Protein AF-A0A517XQV7-F1 (afdb_monomer_lite)

Structure (mmCIF, N/CA/C/O backbone):
data_AF-A0A517XQV7-F1
#
_entry.id   AF-A0A517XQV7-F1
#
loop_
_atom_site.group_PDB
_atom_site.id
_atom_site.type_symbol
_atom_site.label_atom_id
_atom_site.label_alt_id
_atom_site.label_comp_id
_atom_site.label_asym_id
_atom_site.label_entity_id
_atom_site.label_seq_id
_atom_site.pdbx_PDB_ins_code
_atom_site.Cartn_x
_atom_site.Cartn_y
_atom_site.Cartn_z
_atom_site.occupancy
_atom_site.B_iso_or_equiv
_atom_site.auth_seq_id
_atom_site.auth_comp_id
_atom_site.auth_asym_id
_atom_site.auth_atom_id
_atom_site.pdbx_PDB_model_num
ATOM 1 N N . MET A 1 1 ? 64.969 13.524 -21.518 1.00 57.19 1 MET A N 1
ATOM 2 C CA . MET A 1 1 ? 64.109 12.336 -21.756 1.00 57.19 1 MET A CA 1
ATOM 3 C C . MET A 1 1 ? 63.085 12.006 -20.650 1.00 57.19 1 MET A C 1
ATOM 5 O O . MET A 1 1 ? 62.170 11.245 -20.924 1.00 57.19 1 MET A O 1
ATOM 9 N N . ARG A 1 2 ? 63.147 12.566 -19.424 1.00 56.19 2 ARG A N 1
ATOM 10 C CA . ARG A 1 2 ? 62.173 12.246 -18.345 1.00 56.19 2 ARG A CA 1
ATOM 11 C C . ARG A 1 2 ? 60.788 12.912 -18.470 1.00 56.19 2 ARG A C 1
ATOM 13 O O . ARG A 1 2 ? 59.826 12.371 -17.942 1.00 56.19 2 ARG A O 1
ATOM 20 N N . ARG A 1 3 ? 60.663 14.045 -19.174 1.00 56.84 3 ARG A N 1
ATOM 21 C CA . ARG A 1 3 ? 59.393 14.796 -19.295 1.00 56.84 3 ARG A CA 1
ATOM 22 C C . ARG A 1 3 ? 58.347 14.102 -20.183 1.00 56.84 3 ARG A C 1
ATOM 24 O O . ARG A 1 3 ? 57.165 14.164 -19.876 1.00 56.84 3 ARG A O 1
ATOM 31 N N . SER A 1 4 ? 58.773 13.362 -21.207 1.00 65.31 4 SER A N 1
ATOM 32 C CA . SER A 1 4 ? 57.858 12.676 -22.137 1.00 65.31 4 SER A CA 1
ATOM 33 C C . SER A 1 4 ? 57.150 11.460 -21.528 1.00 65.31 4 SER A C 1
ATOM 35 O O . SER A 1 4 ? 56.054 11.116 -21.955 1.00 65.31 4 SER A O 1
ATOM 37 N N . ARG A 1 5 ? 57.736 10.824 -20.503 1.00 65.25 5 ARG A N 1
ATOM 38 C CA . ARG A 1 5 ? 57.118 9.672 -19.820 1.00 65.25 5 ARG A CA 1
ATOM 39 C C . ARG A 1 5 ? 55.911 10.076 -18.974 1.00 65.25 5 ARG A C 1
ATOM 41 O O . ARG A 1 5 ? 54.915 9.368 -18.973 1.00 65.25 5 ARG A O 1
ATOM 48 N N . TRP A 1 6 ? 55.975 11.232 -18.316 1.00 67.94 6 TRP A N 1
ATOM 49 C CA . TRP A 1 6 ? 54.864 11.743 -17.508 1.00 67.94 6 TRP A CA 1
ATOM 50 C C . TRP A 1 6 ? 53.672 12.186 -18.357 1.00 67.94 6 TRP A C 1
ATOM 52 O O . TRP A 1 6 ? 52.531 11.975 -17.958 1.00 67.94 6 TRP A O 1
ATOM 62 N N . LEU A 1 7 ? 53.930 12.717 -19.557 1.00 72.38 7 LEU A N 1
ATOM 63 C CA . LEU A 1 7 ? 52.869 13.103 -20.488 1.00 72.38 7 LEU A CA 1
ATOM 64 C C . LEU A 1 7 ? 52.070 11.882 -20.976 1.00 72.38 7 LEU A C 1
ATOM 66 O O . LEU A 1 7 ? 50.846 11.923 -21.018 1.00 72.38 7 LEU A O 1
ATOM 70 N N . LEU A 1 8 ? 52.755 10.772 -21.275 1.00 71.94 8 LEU A N 1
ATOM 71 C CA . LEU A 1 8 ? 52.111 9.520 -21.692 1.00 71.94 8 LEU A CA 1
ATOM 72 C C . LEU A 1 8 ? 51.262 8.898 -20.575 1.00 71.94 8 LEU A C 1
ATOM 74 O O . LEU A 1 8 ? 50.169 8.407 -20.844 1.00 71.94 8 LEU A O 1
ATOM 78 N N . VAL A 1 9 ? 51.726 8.964 -19.323 1.00 72.00 9 VAL A N 1
ATOM 79 C CA . VAL A 1 9 ? 50.958 8.480 -18.162 1.00 72.00 9 VAL A CA 1
ATOM 80 C C . VAL A 1 9 ? 49.703 9.327 -17.939 1.00 72.00 9 VAL A C 1
ATOM 82 O O . VAL A 1 9 ? 48.630 8.773 -17.716 1.00 72.00 9 VAL A O 1
ATOM 85 N N . ALA A 1 10 ? 49.801 10.654 -18.059 1.00 71.19 10 ALA A N 1
ATOM 86 C CA . ALA A 1 10 ? 48.650 11.544 -17.911 1.00 71.19 10 ALA A CA 1
ATOM 87 C C . ALA A 1 10 ? 47.582 11.307 -18.996 1.00 71.19 10 ALA A C 1
ATOM 89 O O . ALA A 1 10 ? 46.395 11.247 -18.684 1.00 71.19 10 ALA A O 1
ATOM 90 N N . VAL A 1 11 ? 47.995 11.103 -20.253 1.00 73.19 11 VAL A N 1
ATOM 91 C CA . VAL A 1 11 ? 47.074 10.795 -21.362 1.00 73.19 11 VAL A CA 1
ATOM 92 C C . VAL A 1 11 ? 46.413 9.427 -21.177 1.00 73.19 11 VAL A C 1
ATOM 94 O O . VAL A 1 11 ? 45.210 9.303 -21.391 1.00 73.19 11 VAL A O 1
ATOM 97 N N . ALA A 1 12 ? 47.158 8.414 -20.723 1.00 71.94 12 ALA A N 1
ATOM 98 C CA . ALA A 1 12 ? 46.596 7.093 -20.441 1.00 71.94 12 ALA A CA 1
ATOM 99 C C . ALA A 1 12 ? 45.552 7.140 -19.311 1.00 71.94 12 ALA A C 1
ATOM 101 O O . ALA A 1 12 ? 44.474 6.569 -19.449 1.00 71.94 12 ALA A O 1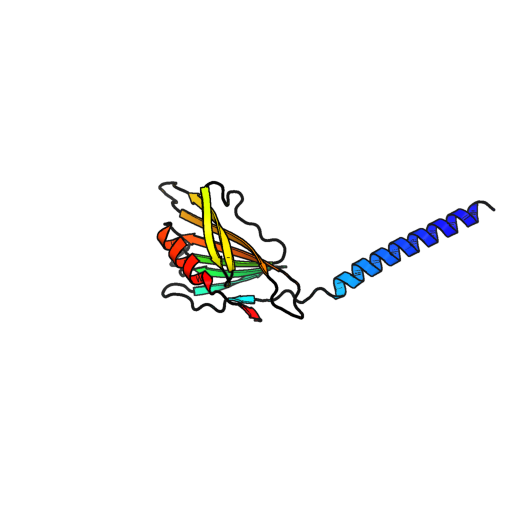
ATOM 102 N N . LEU A 1 13 ? 45.826 7.872 -18.225 1.00 71.50 13 LEU A N 1
ATOM 103 C CA . LEU A 1 13 ? 44.874 8.041 -17.123 1.00 71.50 13 LEU A CA 1
ATOM 104 C C . LEU A 1 13 ? 43.629 8.832 -17.543 1.00 71.50 13 LEU A C 1
ATOM 106 O O . LEU A 1 13 ? 42.523 8.462 -17.158 1.00 71.50 13 LEU A O 1
ATOM 110 N N . ALA A 1 14 ? 43.782 9.871 -18.368 1.00 68.69 14 ALA A N 1
ATOM 111 C CA . ALA A 1 14 ? 42.651 10.617 -18.914 1.00 68.69 14 ALA A CA 1
ATOM 112 C C . ALA A 1 14 ? 41.795 9.761 -19.864 1.00 68.69 14 ALA A C 1
ATOM 114 O O . ALA A 1 14 ? 40.572 9.853 -19.830 1.00 68.69 14 ALA A O 1
ATOM 115 N N . ALA A 1 15 ? 42.413 8.889 -20.667 1.00 68.88 15 ALA A N 1
ATOM 116 C CA . ALA A 1 15 ? 41.698 7.959 -21.539 1.00 68.88 15 ALA A CA 1
ATOM 117 C C . ALA A 1 15 ? 40.947 6.877 -20.745 1.00 68.88 15 ALA A C 1
ATOM 119 O O . ALA A 1 15 ? 39.811 6.552 -21.083 1.00 68.88 15 ALA A O 1
ATOM 120 N N . ILE A 1 16 ? 41.538 6.362 -19.660 1.00 69.94 16 ILE A N 1
ATOM 121 C CA . ILE A 1 16 ? 40.872 5.413 -18.755 1.00 69.94 16 ILE A CA 1
ATOM 122 C C . ILE A 1 16 ? 39.720 6.106 -18.017 1.00 69.94 16 ILE A C 1
ATOM 124 O O . ILE A 1 16 ? 38.606 5.593 -18.019 1.00 69.94 16 ILE A O 1
ATOM 128 N N . GLY A 1 17 ? 39.948 7.294 -17.449 1.00 65.31 17 GLY A N 1
ATOM 129 C CA . GLY A 1 17 ? 38.908 8.073 -16.772 1.00 65.31 17 GLY A CA 1
ATOM 130 C C . GLY A 1 17 ? 37.765 8.471 -17.710 1.00 65.31 17 GLY A C 1
ATOM 131 O O . GLY A 1 17 ? 36.599 8.308 -17.362 1.00 65.31 17 GLY A O 1
ATOM 132 N N . GLY A 1 18 ? 38.087 8.908 -18.931 1.00 63.66 18 GLY A N 1
ATOM 133 C CA . GLY A 1 18 ? 37.108 9.209 -19.975 1.00 63.66 18 GLY A CA 1
ATOM 134 C C . GLY A 1 18 ? 36.349 7.970 -20.455 1.00 63.66 18 GLY A C 1
ATOM 135 O O . GLY A 1 18 ? 35.142 8.042 -20.660 1.00 63.66 18 GLY A O 1
ATOM 136 N N . GLY A 1 19 ? 37.016 6.818 -20.571 1.00 61.78 19 GLY A N 1
ATOM 137 C CA . GLY A 1 19 ? 36.386 5.539 -20.905 1.00 61.78 19 GLY A CA 1
ATOM 138 C C . GLY A 1 19 ? 35.429 5.045 -19.819 1.00 61.78 19 GLY A C 1
ATOM 139 O O . GLY A 1 19 ? 34.320 4.626 -20.136 1.00 61.78 19 GLY A O 1
ATOM 140 N N . VAL A 1 20 ? 35.811 5.165 -18.543 1.00 61.16 20 VAL A N 1
ATOM 141 C CA . VAL A 1 20 ? 34.949 4.844 -17.391 1.00 61.16 20 VAL A CA 1
ATOM 142 C C . VAL A 1 20 ? 33.764 5.809 -17.307 1.00 61.16 20 VAL A C 1
ATOM 144 O O . VAL A 1 20 ? 32.640 5.361 -17.105 1.00 61.16 20 VAL A O 1
ATOM 147 N N . TYR A 1 21 ? 33.975 7.109 -17.539 1.00 57.38 21 TYR A N 1
ATOM 148 C CA . TYR A 1 21 ? 32.892 8.097 -17.589 1.00 57.38 21 TYR A CA 1
ATOM 149 C C . TYR A 1 21 ? 31.928 7.834 -18.749 1.00 57.38 21 TYR A C 1
ATOM 151 O O . TYR A 1 21 ? 30.718 7.895 -18.567 1.00 57.38 21 TYR A O 1
ATOM 159 N N . LEU A 1 22 ? 32.437 7.489 -19.936 1.00 54.53 22 LEU A N 1
ATOM 160 C CA . LEU A 1 22 ? 31.602 7.144 -21.086 1.00 54.53 22 LEU A CA 1
ATOM 161 C C . LEU A 1 22 ? 30.859 5.822 -20.891 1.00 54.53 22 LEU A C 1
ATOM 163 O O . LEU A 1 22 ? 29.737 5.717 -21.368 1.00 54.53 22 LEU A O 1
ATOM 167 N N . LEU A 1 23 ? 31.439 4.840 -20.193 1.00 52.97 23 LEU A N 1
ATOM 168 C CA . LEU A 1 23 ? 30.754 3.598 -19.823 1.00 52.97 23 LEU A CA 1
ATOM 169 C C . LEU A 1 23 ? 29.649 3.856 -18.787 1.00 52.97 23 LEU A C 1
ATOM 171 O O . LEU A 1 23 ? 28.526 3.413 -19.006 1.00 52.97 23 LEU A O 1
ATOM 175 N N . ALA A 1 24 ? 29.915 4.656 -17.750 1.00 53.19 24 ALA A N 1
ATOM 176 C CA . ALA A 1 24 ? 28.901 5.088 -16.782 1.00 53.19 24 ALA A CA 1
ATOM 177 C C . ALA A 1 24 ? 27.785 5.925 -17.443 1.00 53.19 24 ALA A C 1
ATOM 179 O O . ALA A 1 24 ? 26.604 5.722 -17.182 1.00 53.19 24 ALA A O 1
ATOM 180 N N . ALA A 1 25 ? 28.137 6.810 -18.380 1.00 50.44 25 ALA A N 1
ATOM 181 C CA . ALA A 1 25 ? 27.180 7.626 -19.129 1.00 50.44 25 ALA A CA 1
ATOM 182 C C . ALA A 1 25 ? 26.429 6.850 -20.231 1.00 50.44 25 ALA A C 1
ATOM 184 O O . ALA A 1 25 ? 25.433 7.347 -20.760 1.00 50.44 25 ALA A O 1
ATOM 185 N N . ARG A 1 26 ? 26.899 5.656 -20.626 1.00 44.88 26 ARG A N 1
ATOM 186 C CA . ARG A 1 26 ? 26.172 4.760 -21.544 1.00 44.88 26 ARG A CA 1
ATOM 187 C C . ARG A 1 26 ? 25.156 3.898 -20.798 1.00 44.88 26 ARG A C 1
ATOM 189 O O . ARG A 1 26 ? 24.121 3.591 -21.385 1.00 44.88 26 ARG A O 1
ATOM 196 N N . ASP A 1 27 ? 25.428 3.586 -19.532 1.00 45.88 27 ASP A N 1
ATOM 197 C CA . ASP A 1 27 ? 24.483 2.931 -18.619 1.00 45.88 27 ASP A CA 1
ATOM 198 C C . ASP A 1 27 ? 23.265 3.837 -18.347 1.00 45.88 27 ASP A C 1
ATOM 200 O O . ASP A 1 27 ? 22.117 3.403 -18.397 1.00 45.88 27 ASP A O 1
ATOM 204 N N . ASP A 1 28 ? 23.484 5.155 -18.265 1.00 47.47 28 ASP A N 1
ATOM 205 C CA . ASP A 1 28 ? 22.403 6.149 -18.159 1.00 47.47 28 ASP A CA 1
ATOM 206 C C . ASP A 1 28 ? 21.484 6.231 -19.399 1.00 47.47 28 ASP A C 1
ATOM 208 O O . ASP A 1 28 ? 20.374 6.758 -19.314 1.00 47.47 28 ASP A O 1
ATOM 212 N N . ARG A 1 29 ? 21.900 5.705 -20.562 1.00 43.19 29 ARG A N 1
ATOM 213 C CA . ARG A 1 29 ? 21.075 5.703 -21.792 1.00 43.19 29 ARG A CA 1
ATOM 214 C C . ARG A 1 29 ? 20.159 4.487 -21.915 1.00 43.19 29 ARG A C 1
ATOM 216 O O . ARG A 1 29 ? 19.379 4.430 -22.860 1.00 43.19 29 ARG A O 1
ATOM 223 N N . HIS A 1 30 ? 20.245 3.546 -20.976 1.00 42.09 30 HIS A N 1
ATOM 224 C CA . HIS A 1 30 ? 19.266 2.474 -20.783 1.00 42.09 30 HIS A CA 1
ATOM 225 C C . HIS A 1 30 ? 18.546 2.632 -19.440 1.00 42.09 30 HIS A C 1
ATOM 227 O O . HIS A 1 30 ? 18.113 1.640 -18.855 1.00 42.09 30 HIS A O 1
ATOM 233 N N . ARG A 1 31 ? 18.368 3.875 -18.958 1.00 47.84 31 ARG A N 1
ATOM 234 C CA . ARG A 1 31 ? 17.314 4.174 -17.985 1.00 47.84 31 ARG A CA 1
ATOM 235 C C . ARG A 1 31 ? 15.990 3.774 -18.629 1.00 47.84 31 ARG A C 1
ATOM 237 O O . ARG A 1 31 ? 15.404 4.549 -19.382 1.00 47.84 31 ARG A O 1
ATOM 244 N N . GLY A 1 32 ? 15.575 2.528 -18.400 1.00 54.47 32 GLY A N 1
ATOM 245 C CA . GLY A 1 32 ? 14.232 2.071 -18.712 1.00 54.47 32 GLY A CA 1
ATOM 246 C C . GLY A 1 32 ? 13.256 3.106 -18.178 1.00 54.47 32 GLY A C 1
ATOM 247 O O . GLY A 1 32 ? 13.529 3.755 -17.162 1.00 54.47 32 GLY A O 1
ATOM 248 N N . GLN A 1 33 ? 12.159 3.313 -18.898 1.00 65.94 33 GLN A N 1
ATOM 249 C CA . GLN A 1 33 ? 11.142 4.242 -18.431 1.00 65.94 33 GLN A CA 1
ATOM 250 C C . GLN A 1 33 ? 10.757 3.840 -17.010 1.00 65.94 33 GLN A C 1
ATOM 252 O O . GLN A 1 33 ? 10.614 2.653 -16.704 1.00 65.94 33 GLN A O 1
ATOM 257 N N . PHE A 1 34 ? 10.675 4.833 -16.135 1.00 75.06 34 PHE A N 1
ATOM 258 C CA . PHE A 1 34 ? 10.143 4.628 -14.807 1.00 75.06 34 PHE A CA 1
ATOM 259 C C . PHE A 1 34 ? 8.639 4.376 -14.976 1.00 75.06 34 PHE A C 1
ATOM 261 O O . PHE A 1 34 ? 7.949 5.264 -15.482 1.00 75.06 34 PHE A O 1
ATOM 268 N N . PRO A 1 35 ? 8.131 3.162 -14.698 1.00 79.50 35 PRO A N 1
ATOM 269 C CA . PRO A 1 35 ? 6.767 2.831 -15.062 1.00 79.50 35 PRO A CA 1
ATOM 270 C C . PRO A 1 35 ? 5.791 3.606 -14.178 1.00 79.50 35 PRO A C 1
ATOM 272 O O . PRO A 1 35 ? 5.778 3.439 -12.955 1.00 79.50 35 PRO A O 1
ATOM 275 N N . GLU A 1 36 ? 4.927 4.409 -14.797 1.00 86.50 36 GLU A N 1
ATOM 276 C CA . GLU A 1 36 ? 3.736 4.903 -14.119 1.00 86.50 36 GLU A CA 1
ATOM 277 C C . GLU A 1 36 ? 2.731 3.758 -14.006 1.00 86.50 36 GLU A C 1
ATOM 279 O O . GLU A 1 36 ? 1.988 3.454 -14.935 1.00 86.50 36 GLU A O 1
ATOM 284 N N . LEU A 1 37 ? 2.772 3.064 -12.870 1.00 88.62 37 LEU A N 1
ATOM 285 C CA . LEU A 1 37 ? 1.941 1.894 -12.606 1.00 88.62 37 LEU A CA 1
ATOM 286 C C . LEU A 1 37 ? 0.664 2.306 -11.890 1.00 88.62 37 LEU A C 1
ATOM 288 O O . LEU A 1 37 ? 0.706 2.720 -10.731 1.00 88.62 37 LEU A O 1
ATOM 292 N N . LYS A 1 38 ? -0.474 2.148 -12.560 1.00 91.50 38 LYS A N 1
ATOM 293 C CA . LYS A 1 38 ? -1.798 2.325 -11.971 1.00 91.50 38 LYS A CA 1
ATOM 294 C C . LYS A 1 38 ? -2.265 1.017 -11.320 1.00 91.50 38 LYS A C 1
ATOM 296 O O . LYS A 1 38 ? -2.249 -0.009 -11.994 1.00 91.50 38 LYS A O 1
ATOM 301 N N . PRO A 1 39 ? -2.720 1.029 -10.054 1.00 93.81 39 PRO A N 1
ATOM 302 C CA . PRO A 1 39 ? -3.370 -0.115 -9.432 1.00 93.81 39 PRO A CA 1
ATOM 303 C C . PRO A 1 39 ? -4.662 -0.493 -10.163 1.00 93.81 39 PRO A C 1
ATOM 305 O O . PRO A 1 39 ? -5.595 0.308 -10.252 1.00 93.81 39 PRO A O 1
ATOM 308 N N . ASP A 1 40 ? -4.750 -1.738 -10.615 1.00 94.88 40 ASP A N 1
ATOM 309 C CA . ASP A 1 40 ? -5.944 -2.313 -11.238 1.00 94.88 40 ASP A CA 1
ATOM 310 C C . ASP A 1 40 ? -6.808 -3.009 -10.186 1.00 94.88 40 ASP A C 1
ATOM 312 O O . ASP A 1 40 ? -7.097 -4.202 -10.247 1.00 94.88 40 ASP A O 1
ATOM 316 N N . LEU A 1 41 ? -7.202 -2.247 -9.170 1.00 93.44 41 LEU A N 1
ATOM 317 C CA . LEU A 1 41 ? -8.053 -2.728 -8.094 1.00 93.44 41 LEU A CA 1
ATOM 318 C C . LEU A 1 41 ? -9.224 -1.772 -7.917 1.00 93.44 41 LEU A C 1
ATOM 320 O O . LEU A 1 41 ? -9.029 -0.584 -7.658 1.00 93.44 41 LEU A O 1
ATOM 324 N N . ALA A 1 42 ? -10.447 -2.290 -8.029 1.00 93.50 42 ALA A N 1
ATOM 325 C CA . ALA A 1 42 ? -11.642 -1.500 -7.766 1.00 93.50 42 ALA A CA 1
ATOM 326 C C . ALA A 1 42 ? -11.619 -0.975 -6.322 1.00 93.50 42 ALA A C 1
ATOM 328 O O . ALA A 1 42 ? -11.376 -1.731 -5.377 1.00 93.50 42 ALA A O 1
ATOM 329 N N . ALA A 1 43 ? -11.881 0.321 -6.154 1.00 92.69 43 ALA A N 1
ATOM 330 C CA . ALA A 1 43 ? -12.009 0.899 -4.827 1.00 92.69 43 ALA A CA 1
ATOM 331 C C . ALA A 1 43 ? -13.258 0.313 -4.136 1.00 92.69 43 ALA A C 1
ATOM 333 O O . ALA A 1 43 ? -14.327 0.277 -4.754 1.00 92.69 43 ALA A O 1
ATOM 334 N N . PRO A 1 44 ? -13.152 -0.176 -2.886 1.00 91.50 44 PRO A N 1
ATOM 335 C CA . PRO A 1 44 ? -14.324 -0.553 -2.109 1.00 91.50 44 PRO A CA 1
ATOM 336 C C . PRO A 1 44 ? -15.230 0.659 -1.864 1.00 91.50 44 PRO A C 1
ATOM 338 O O . PRO A 1 44 ? -14.791 1.807 -1.937 1.00 91.50 44 PRO A O 1
ATOM 341 N N . GLU A 1 45 ? -16.499 0.396 -1.552 1.00 90.38 45 GLU A N 1
ATOM 342 C CA . GLU A 1 45 ? -17.467 1.443 -1.221 1.00 90.38 45 GLU A CA 1
ATOM 343 C C . GLU A 1 45 ? -16.931 2.363 -0.115 1.00 90.38 45 GLU A C 1
ATOM 345 O O . GLU A 1 45 ? -16.397 1.894 0.890 1.00 90.38 45 GLU A O 1
ATOM 350 N N . GLY A 1 46 ? -17.049 3.675 -0.324 1.00 90.00 46 GLY A N 1
ATOM 351 C CA . GLY A 1 46 ? -16.543 4.686 0.606 1.00 90.00 46 GLY A CA 1
ATOM 352 C C . GLY A 1 46 ? -15.049 4.997 0.476 1.00 90.00 46 GLY A C 1
ATOM 353 O O . GLY A 1 46 ? -14.567 5.867 1.193 1.00 90.00 46 GLY A O 1
ATOM 354 N N . TYR A 1 47 ? -14.321 4.356 -0.442 1.00 93.56 47 TYR A N 1
ATOM 355 C CA . TYR A 1 47 ? -12.917 4.653 -0.725 1.00 93.56 47 TYR A CA 1
ATOM 356 C C . TYR A 1 47 ? -12.743 5.178 -2.147 1.00 93.56 47 TYR A C 1
ATOM 358 O O . TYR A 1 47 ? -13.516 4.866 -3.053 1.00 93.56 47 TYR A O 1
ATOM 366 N N . ALA A 1 48 ? -11.677 5.942 -2.358 1.00 93.44 48 ALA A N 1
ATOM 367 C CA . ALA A 1 48 ? -11.254 6.377 -3.679 1.00 93.44 48 ALA A CA 1
ATOM 368 C C . ALA A 1 48 ? -9.737 6.257 -3.824 1.00 93.44 48 ALA A C 1
ATOM 370 O O . ALA A 1 48 ? -8.996 6.441 -2.858 1.00 93.44 48 ALA A O 1
ATOM 371 N N . TRP A 1 49 ? -9.291 5.948 -5.043 1.00 93.94 49 TRP A N 1
ATOM 372 C CA . TRP A 1 49 ? -7.883 6.036 -5.412 1.00 93.94 49 TRP A CA 1
ATOM 373 C C . TRP A 1 49 ? -7.519 7.479 -5.757 1.00 93.94 49 TRP A C 1
ATOM 375 O O . TRP A 1 49 ? -8.167 8.112 -6.588 1.00 93.94 49 TRP A O 1
ATOM 385 N N . GLU A 1 50 ? -6.437 7.963 -5.166 1.00 93.81 50 GLU A N 1
ATOM 386 C CA . GLU A 1 50 ? -5.814 9.247 -5.449 1.00 93.81 50 GLU A CA 1
ATOM 387 C C . GLU A 1 50 ? -4.394 9.005 -5.968 1.00 93.81 50 GLU A C 1
ATOM 389 O O . GLU A 1 50 ? -3.631 8.236 -5.379 1.00 93.81 50 GLU A O 1
ATOM 394 N N . PHE A 1 51 ? -4.039 9.668 -7.066 1.00 93.94 51 PHE A N 1
ATOM 395 C CA . PHE A 1 51 ? -2.690 9.639 -7.618 1.00 93.94 51 PHE A CA 1
ATOM 396 C C . PHE A 1 51 ? -1.881 10.843 -7.144 1.00 93.94 51 PHE A C 1
ATOM 398 O O . PHE A 1 51 ? -2.367 11.974 -7.178 1.00 93.94 51 PHE A O 1
ATOM 405 N N . ARG A 1 52 ? -0.628 10.598 -6.764 1.00 91.31 52 ARG A N 1
ATOM 406 C CA . ARG A 1 52 ? 0.343 11.618 -6.373 1.00 91.31 52 ARG A CA 1
ATOM 407 C C . ARG A 1 52 ? 1.644 11.399 -7.131 1.00 91.31 52 ARG A C 1
ATOM 409 O O . ARG A 1 52 ? 2.240 10.323 -7.051 1.00 91.31 52 ARG A O 1
ATOM 416 N N . ASP A 1 53 ? 2.062 12.445 -7.829 1.00 87.69 53 ASP A N 1
ATOM 417 C CA . ASP A 1 53 ? 3.301 12.482 -8.595 1.00 87.69 53 ASP A CA 1
ATOM 418 C C . ASP A 1 53 ? 4.456 13.015 -7.737 1.00 87.69 53 ASP A C 1
ATOM 420 O O . ASP A 1 53 ? 4.287 13.959 -6.956 1.00 87.69 53 ASP A O 1
ATOM 424 N N . GLY A 1 54 ? 5.619 12.388 -7.870 1.00 82.44 54 GLY A N 1
ATOM 425 C CA . GLY A 1 54 ? 6.863 12.754 -7.210 1.00 82.44 54 GLY A CA 1
ATOM 426 C C . GLY A 1 54 ? 8.005 12.843 -8.228 1.00 82.44 54 GLY A C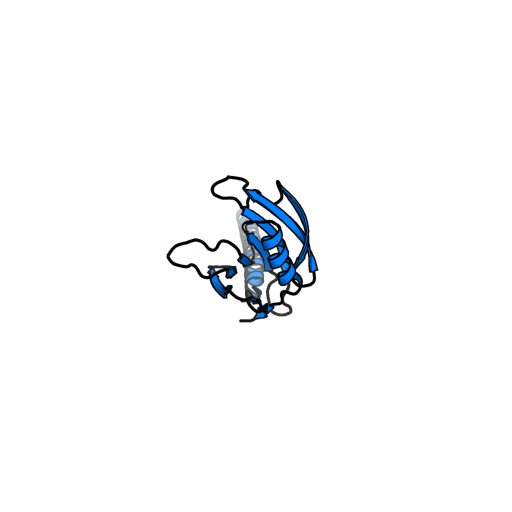 1
ATOM 427 O O . GLY A 1 54 ? 7.904 12.284 -9.314 1.00 82.44 54 GLY A O 1
ATOM 428 N N . PRO A 1 55 ? 9.125 13.517 -7.907 1.00 77.25 55 PRO A N 1
ATOM 429 C CA . PRO A 1 55 ? 10.208 13.739 -8.875 1.00 77.25 55 PRO A CA 1
ATOM 430 C C . PRO A 1 55 ? 10.810 12.458 -9.481 1.00 77.25 55 PRO A C 1
ATOM 432 O O . PRO A 1 55 ? 11.322 12.489 -10.598 1.00 77.25 55 PRO A O 1
ATOM 435 N N . ASP A 1 56 ? 10.784 11.356 -8.730 1.00 79.12 56 ASP A N 1
ATOM 436 C CA . ASP A 1 56 ? 11.364 10.054 -9.077 1.00 79.12 56 ASP A CA 1
ATOM 437 C C . ASP A 1 56 ? 10.525 8.868 -8.558 1.00 79.12 56 ASP A C 1
ATOM 439 O O . ASP A 1 56 ? 11.027 7.751 -8.395 1.00 79.12 56 ASP A O 1
ATOM 443 N N . PHE A 1 57 ? 9.248 9.109 -8.253 1.00 88.44 57 PHE A N 1
ATOM 444 C CA . PHE A 1 57 ? 8.342 8.094 -7.729 1.00 88.44 57 PHE A CA 1
ATOM 445 C C . PHE A 1 57 ? 6.884 8.414 -8.033 1.00 88.44 57 PHE A C 1
ATOM 447 O O . PHE A 1 57 ? 6.498 9.570 -8.172 1.00 88.44 57 PHE A O 1
ATOM 454 N N . TYR A 1 58 ? 6.057 7.375 -8.018 1.00 91.94 58 TYR A N 1
ATOM 455 C CA . TYR A 1 58 ? 4.607 7.497 -8.084 1.00 91.94 58 TYR A CA 1
ATOM 456 C C . TYR A 1 58 ? 3.989 6.939 -6.816 1.00 91.94 58 TYR A C 1
ATOM 458 O O . TYR A 1 58 ? 4.455 5.938 -6.271 1.00 91.94 58 TYR A O 1
ATOM 466 N N . THR A 1 59 ? 2.934 7.581 -6.325 1.00 93.88 59 THR A N 1
ATOM 467 C CA . THR A 1 59 ? 2.167 7.064 -5.195 1.00 93.88 59 THR A CA 1
ATOM 468 C C . THR A 1 59 ? 0.687 7.025 -5.520 1.00 93.88 59 THR A C 1
ATOM 470 O O . THR A 1 59 ? 0.099 8.021 -5.931 1.00 93.88 59 THR A O 1
ATOM 473 N N . TRP A 1 60 ? 0.074 5.877 -5.263 1.00 95.44 60 TRP A N 1
ATOM 474 C CA . TRP A 1 60 ? -1.371 5.712 -5.276 1.00 95.44 60 TRP A CA 1
ATOM 475 C C . TRP A 1 60 ? -1.873 5.510 -3.860 1.00 95.44 60 TRP A C 1
ATOM 477 O O . TRP A 1 60 ? -1.333 4.689 -3.121 1.00 95.44 60 TRP A O 1
ATOM 487 N N . VAL A 1 61 ? -2.907 6.251 -3.481 1.00 95.31 61 VAL A N 1
ATOM 488 C CA . VAL A 1 61 ? -3.502 6.193 -2.148 1.00 95.31 61 VAL A CA 1
ATOM 489 C C . VAL A 1 61 ? -4.966 5.814 -2.280 1.00 95.31 61 VAL A C 1
ATOM 491 O O . VAL A 1 61 ? -5.739 6.549 -2.879 1.00 95.31 61 VAL A O 1
ATOM 494 N N . LEU A 1 62 ? -5.345 4.673 -1.718 1.00 95.19 62 LEU A N 1
ATOM 495 C CA . LEU A 1 62 ? -6.730 4.269 -1.531 1.00 95.19 62 LEU A CA 1
ATOM 496 C C . LEU A 1 62 ? -7.163 4.704 -0.135 1.00 95.19 62 LEU A C 1
ATOM 498 O O . LEU A 1 62 ? -6.700 4.132 0.850 1.00 95.19 62 LEU A O 1
ATOM 502 N N . ALA A 1 63 ? -8.041 5.691 -0.023 1.00 94.12 63 ALA A N 1
ATOM 503 C CA . ALA A 1 63 ? -8.484 6.180 1.280 1.00 94.12 63 ALA A CA 1
ATOM 504 C C . ALA A 1 63 ? -9.942 6.634 1.257 1.00 94.12 63 ALA A C 1
ATOM 506 O O . ALA A 1 63 ? -10.505 6.932 0.201 1.00 94.12 63 ALA A O 1
ATOM 507 N N . GLU A 1 64 ? -10.538 6.698 2.446 1.00 89.31 64 GLU A N 1
ATOM 508 C CA . GLU A 1 64 ? -11.799 7.404 2.663 1.00 89.31 64 GLU A CA 1
ATOM 509 C C . GLU A 1 64 ? -11.636 8.875 2.242 1.00 89.31 64 GLU A C 1
ATOM 511 O O . GLU A 1 64 ? -10.618 9.493 2.597 1.00 89.31 64 GLU A O 1
ATOM 516 N N . PRO A 1 65 ? -12.602 9.465 1.518 1.00 80.62 65 PRO A N 1
ATOM 517 C CA . PRO A 1 65 ? -12.556 10.879 1.193 1.00 80.62 65 PRO A CA 1
ATOM 518 C C . PRO A 1 65 ? -12.532 11.715 2.477 1.00 80.62 65 PRO A C 1
ATOM 520 O O . PRO A 1 65 ? -13.244 11.455 3.447 1.00 80.62 65 PRO A O 1
ATOM 523 N N . VAL A 1 66 ? -11.678 12.735 2.481 1.00 76.81 66 VAL A N 1
ATOM 524 C CA . VAL A 1 66 ? -11.517 13.647 3.614 1.00 76.81 66 VAL A CA 1
ATOM 525 C C . VAL A 1 66 ? -12.747 14.552 3.713 1.00 76.81 66 VAL A C 1
ATOM 527 O O . VAL A 1 66 ? -12.859 15.546 2.997 1.00 76.81 66 VAL A O 1
ATOM 530 N N . GLU A 1 67 ? -13.671 14.245 4.624 1.00 67.81 67 GLU A N 1
ATOM 531 C CA . GLU A 1 67 ? -14.746 15.176 4.972 1.00 67.81 67 GLU A CA 1
ATOM 532 C C . GLU A 1 67 ? -14.212 16.304 5.871 1.00 67.81 67 GLU A C 1
ATOM 534 O O . GLU A 1 67 ? -13.684 16.068 6.962 1.00 67.81 67 GLU A O 1
ATOM 539 N N . ALA A 1 68 ? -14.369 17.549 5.410 1.00 58.50 68 ALA A N 1
ATOM 540 C CA . ALA A 1 68 ? -14.220 18.775 6.201 1.00 58.50 68 ALA A CA 1
ATOM 541 C C . ALA A 1 68 ? -12.945 18.843 7.076 1.00 58.50 68 ALA A C 1
ATOM 543 O O . ALA A 1 68 ? -13.006 19.105 8.278 1.00 58.50 68 ALA A O 1
ATOM 544 N N . GLY A 1 69 ? -11.774 18.607 6.473 1.00 60.19 69 GLY A N 1
ATOM 545 C CA . GLY A 1 69 ? -10.472 18.800 7.129 1.00 60.19 69 GLY A CA 1
ATOM 546 C C . GLY A 1 69 ? -10.047 17.689 8.097 1.00 60.19 69 GLY A C 1
ATOM 547 O O . GLY A 1 69 ? -9.033 17.836 8.780 1.00 60.19 69 GLY A O 1
ATOM 548 N N . LYS A 1 70 ? -10.781 16.571 8.165 1.00 66.62 70 LYS A N 1
ATOM 549 C CA . LYS A 1 70 ? -10.386 15.396 8.957 1.00 66.62 70 LYS A CA 1
ATOM 550 C C . LYS A 1 70 ? -9.473 14.469 8.155 1.00 66.62 70 LYS A C 1
ATOM 552 O O . LYS A 1 70 ? -9.720 14.203 6.989 1.00 66.62 70 LYS A O 1
ATOM 557 N N . ARG A 1 71 ? -8.429 13.924 8.784 1.00 68.25 71 ARG A N 1
ATOM 558 C CA . ARG A 1 71 ? -7.597 12.883 8.155 1.00 68.25 71 ARG A CA 1
ATOM 559 C C . ARG A 1 71 ? -8.422 11.610 7.931 1.00 68.25 71 ARG A C 1
ATOM 561 O O . ARG A 1 71 ? -9.193 11.234 8.815 1.00 68.25 71 ARG A O 1
ATOM 568 N N . SER A 1 72 ? -8.222 10.943 6.792 1.00 78.00 72 SER A N 1
ATOM 569 C CA . SER A 1 72 ? -8.789 9.615 6.524 1.00 78.00 72 SER A CA 1
ATOM 570 C C . SER A 1 72 ? -8.360 8.639 7.618 1.00 78.00 72 SER A C 1
ATOM 572 O O . SER A 1 72 ? -7.180 8.592 7.981 1.00 78.00 72 SER A O 1
ATOM 574 N N . ARG A 1 73 ? -9.305 7.866 8.162 1.00 86.06 73 ARG A N 1
ATOM 575 C CA . ARG A 1 73 ? -9.030 6.991 9.314 1.00 86.06 73 ARG A CA 1
ATOM 576 C C . ARG A 1 73 ? -8.430 5.656 8.908 1.00 86.06 73 ARG A C 1
ATOM 578 O O . ARG A 1 73 ? -7.811 4.992 9.735 1.00 86.06 73 ARG A O 1
ATOM 585 N N . SER A 1 74 ? -8.606 5.273 7.651 1.00 94.12 74 SER A N 1
ATOM 586 C CA . SER A 1 74 ? -8.103 4.024 7.104 1.00 94.12 74 SER A CA 1
ATOM 587 C C . SER A 1 74 ? -7.760 4.160 5.623 1.00 94.12 74 SER A C 1
ATOM 589 O O . SER A 1 74 ? -8.238 5.070 4.937 1.00 94.12 74 SER A O 1
ATOM 591 N N . GLY A 1 75 ? -6.915 3.257 5.136 1.00 96.31 75 GLY A N 1
ATOM 592 C CA . GLY A 1 75 ? -6.565 3.204 3.727 1.00 96.31 75 GLY A CA 1
ATOM 593 C C . GLY A 1 75 ? -5.374 2.309 3.427 1.00 96.31 75 GLY A C 1
ATOM 594 O O . GLY A 1 75 ? -4.833 1.622 4.298 1.00 96.31 75 GLY A O 1
ATOM 595 N N . ALA A 1 76 ? -4.975 2.328 2.163 1.00 97.12 76 ALA A N 1
ATOM 596 C CA . ALA A 1 76 ? -3.776 1.690 1.663 1.00 97.12 76 ALA A CA 1
ATOM 597 C C . ALA A 1 76 ? -3.010 2.639 0.744 1.00 97.12 76 ALA A C 1
ATOM 599 O O . ALA A 1 76 ? -3.592 3.503 0.092 1.00 97.12 76 ALA A O 1
ATOM 600 N N . GLY A 1 77 ? -1.696 2.488 0.695 1.00 96.12 77 GLY A N 1
ATOM 601 C CA . GLY A 1 77 ? -0.847 3.225 -0.218 1.00 96.12 77 GLY A CA 1
ATOM 602 C C . GLY A 1 77 ? 0.103 2.300 -0.947 1.00 96.12 77 GLY A C 1
ATOM 603 O O . GLY A 1 77 ? 0.529 1.275 -0.412 1.00 96.12 77 GLY A O 1
ATOM 604 N N . VAL A 1 78 ? 0.401 2.666 -2.187 1.00 96.25 78 VAL A N 1
ATOM 605 C CA . VAL A 1 78 ? 1.347 1.979 -3.053 1.00 96.25 78 VAL A CA 1
ATOM 606 C C . VAL A 1 78 ? 2.317 3.017 -3.579 1.00 96.25 78 VAL A C 1
ATOM 608 O O . VAL A 1 78 ? 1.959 3.847 -4.412 1.00 96.25 78 VAL A O 1
ATOM 611 N N . TYR A 1 79 ? 3.542 2.964 -3.081 1.00 95.00 79 TYR A N 1
ATOM 612 C CA . TYR A 1 79 ? 4.672 3.688 -3.631 1.00 95.00 79 TYR A CA 1
ATOM 613 C C . TYR A 1 79 ? 5.360 2.802 -4.664 1.00 95.00 79 TYR A C 1
ATOM 615 O O . TYR A 1 79 ? 5.667 1.638 -4.397 1.00 95.00 79 TYR A O 1
ATOM 623 N N . VAL A 1 80 ? 5.634 3.385 -5.821 1.00 93.75 80 VAL A N 1
ATOM 624 C CA . VAL A 1 80 ? 6.451 2.826 -6.893 1.00 93.75 80 VAL A CA 1
ATOM 625 C C . VAL A 1 80 ? 7.661 3.736 -6.994 1.00 93.75 80 VAL A C 1
ATOM 627 O O . VAL A 1 80 ? 7.481 4.945 -7.112 1.00 93.75 80 VAL A O 1
ATOM 630 N N . GLY A 1 81 ? 8.877 3.196 -6.910 1.00 91.38 81 GLY A N 1
ATOM 631 C CA . GLY A 1 81 ? 10.097 4.011 -6.911 1.00 91.38 81 GLY A CA 1
ATOM 632 C C . GLY A 1 81 ? 11.362 3.226 -6.611 1.00 91.38 81 GLY A C 1
ATOM 633 O O . GLY A 1 81 ? 11.326 2.023 -6.355 1.00 91.38 81 GLY A O 1
ATOM 634 N N . HIS A 1 82 ? 12.507 3.900 -6.628 1.00 87.25 82 HIS A N 1
ATOM 635 C CA . HIS A 1 82 ? 13.796 3.264 -6.328 1.00 87.25 82 HIS A CA 1
ATOM 636 C C . HIS A 1 82 ? 14.135 3.278 -4.832 1.00 87.25 82 HIS A C 1
ATOM 638 O O . HIS A 1 82 ? 14.836 2.387 -4.342 1.00 87.25 82 HIS A O 1
ATOM 644 N N . HIS A 1 83 ? 13.597 4.251 -4.095 1.00 87.81 83 HIS A N 1
ATOM 645 C CA . HIS A 1 83 ? 13.991 4.550 -2.720 1.00 87.81 83 HIS A CA 1
ATOM 646 C C . HIS A 1 83 ? 12.780 4.627 -1.776 1.00 87.81 83 HIS A C 1
ATOM 648 O O . HIS A 1 83 ? 12.532 5.676 -1.180 1.00 87.81 83 HIS A O 1
ATOM 654 N N . PRO A 1 84 ? 12.017 3.528 -1.608 1.00 88.50 84 PRO A N 1
ATOM 655 C CA . PRO A 1 84 ? 10.936 3.501 -0.634 1.00 88.50 84 PRO A CA 1
ATOM 656 C C . PRO A 1 84 ? 11.488 3.728 0.773 1.00 88.50 84 PRO A C 1
ATOM 658 O O . PRO A 1 84 ? 12.513 3.150 1.146 1.00 88.50 84 PRO A O 1
ATOM 661 N N . ASN A 1 85 ? 10.777 4.533 1.557 1.00 83.88 85 ASN A N 1
ATOM 662 C CA . ASN A 1 85 ? 11.115 4.812 2.946 1.00 83.88 85 ASN A CA 1
ATOM 663 C C . ASN A 1 85 ? 9.998 4.262 3.852 1.00 83.88 85 ASN A C 1
ATOM 665 O O . ASN A 1 85 ? 9.002 4.960 4.072 1.00 83.88 85 ASN A O 1
ATOM 669 N N . PRO A 1 86 ? 10.105 3.005 4.330 1.00 83.19 86 PRO A N 1
ATOM 670 C CA . PRO A 1 86 ? 9.148 2.470 5.291 1.00 83.19 86 PRO A CA 1
ATOM 671 C C . PRO A 1 86 ? 9.198 3.267 6.600 1.00 83.19 86 PRO A C 1
ATOM 673 O O . PRO A 1 86 ? 10.134 4.030 6.850 1.00 83.19 86 PRO A O 1
ATOM 676 N N . SER A 1 87 ? 8.185 3.090 7.452 1.00 82.94 87 SER A N 1
ATOM 677 C CA . SER A 1 87 ? 8.226 3.679 8.792 1.00 82.94 87 SER A CA 1
ATOM 678 C C . SER A 1 87 ? 9.489 3.237 9.538 1.00 82.94 87 SER A C 1
ATOM 680 O O . SER A 1 87 ? 9.922 2.089 9.416 1.00 82.94 87 SER A O 1
ATOM 682 N N . LYS A 1 88 ? 10.085 4.144 10.320 1.00 85.19 88 LYS A N 1
ATOM 683 C CA . LYS A 1 88 ? 11.329 3.872 11.065 1.00 85.19 88 LYS A CA 1
ATOM 684 C C . LYS A 1 88 ? 11.173 2.744 12.088 1.00 85.19 88 LYS A C 1
ATOM 686 O O . LYS A 1 88 ? 12.159 2.106 12.430 1.00 85.19 88 LYS A O 1
ATOM 691 N N . THR A 1 89 ? 9.948 2.549 12.548 1.00 89.12 89 THR A N 1
ATOM 692 C CA . THR A 1 89 ? 9.495 1.626 13.595 1.00 89.12 89 THR A CA 1
ATOM 693 C C . THR A 1 89 ? 8.733 0.430 13.006 1.00 89.12 89 THR A C 1
ATOM 695 O O . THR A 1 89 ? 8.116 -0.355 13.726 1.00 89.12 89 THR A O 1
ATOM 698 N N . ALA A 1 90 ? 8.739 0.270 11.674 1.00 87.75 90 ALA A N 1
ATOM 699 C CA . ALA A 1 90 ? 8.051 -0.829 11.007 1.00 87.75 90 ALA A CA 1
ATOM 700 C C . ALA A 1 90 ? 8.622 -2.188 11.439 1.00 87.75 90 ALA A C 1
ATOM 702 O O . ALA A 1 90 ? 9.771 -2.524 11.144 1.00 87.75 90 ALA A O 1
ATOM 703 N N . GLY A 1 91 ? 7.778 -3.014 12.058 1.00 91.50 91 GLY A N 1
ATOM 704 C CA . GLY A 1 91 ? 8.121 -4.370 12.479 1.00 91.50 91 GLY A CA 1
ATOM 705 C C . GLY A 1 91 ? 8.556 -4.496 13.936 1.00 91.50 91 GLY A C 1
ATOM 706 O O . GLY A 1 91 ? 8.709 -5.632 14.388 1.00 91.50 91 GLY A O 1
ATOM 707 N N . ASP A 1 92 ? 8.701 -3.387 14.666 1.00 89.88 92 ASP A N 1
ATOM 708 C CA . ASP A 1 92 ? 9.025 -3.395 16.102 1.00 89.88 92 ASP A CA 1
ATOM 709 C C . ASP A 1 92 ? 7.941 -4.122 16.914 1.00 89.88 92 ASP A C 1
ATOM 711 O O . ASP A 1 92 ? 8.235 -4.856 17.854 1.00 89.88 92 ASP A O 1
ATOM 715 N N . GLU A 1 93 ? 6.688 -4.006 16.472 1.00 92.69 93 GLU A N 1
ATOM 716 C CA . GLU A 1 93 ? 5.505 -4.617 17.088 1.00 92.69 93 GLU A CA 1
ATOM 717 C C . GLU A 1 93 ? 5.178 -6.018 16.531 1.00 92.69 93 GLU A C 1
ATOM 719 O O . GLU A 1 93 ? 4.153 -6.626 16.863 1.00 92.69 93 GLU A O 1
ATOM 724 N N . GLY A 1 94 ? 6.024 -6.537 15.637 1.00 94.12 94 GLY A N 1
ATOM 725 C CA . GLY A 1 94 ? 5.930 -7.892 15.109 1.00 94.12 94 GLY A CA 1
ATOM 726 C C . GLY A 1 94 ? 5.687 -7.987 13.605 1.00 94.12 94 GLY A C 1
ATOM 727 O O . GLY A 1 94 ? 5.811 -7.031 12.836 1.00 94.12 94 GLY A O 1
ATOM 728 N N . ARG A 1 95 ? 5.399 -9.215 13.167 1.00 96.56 95 ARG A N 1
ATOM 729 C CA . ARG A 1 95 ? 5.302 -9.592 11.755 1.00 96.56 95 ARG A CA 1
ATOM 730 C C . ARG A 1 95 ? 4.171 -10.584 11.542 1.00 96.56 95 ARG A C 1
ATOM 732 O O . ARG A 1 95 ? 3.977 -11.465 12.375 1.00 96.56 95 ARG A O 1
ATOM 739 N N . VAL A 1 96 ? 3.468 -10.476 10.418 1.00 97.25 96 VAL A N 1
ATOM 740 C CA . VAL A 1 96 ? 2.415 -11.432 10.034 1.00 97.25 96 VAL A CA 1
ATOM 741 C C . VAL A 1 96 ? 2.528 -11.831 8.565 1.00 97.25 96 VAL A C 1
ATOM 743 O O . VAL A 1 96 ? 2.886 -10.994 7.733 1.00 97.25 96 VAL A O 1
ATOM 746 N N . PRO A 1 97 ? 2.229 -13.094 8.216 1.00 97.69 97 PRO A N 1
ATOM 747 C CA . PRO A 1 97 ? 2.162 -13.507 6.822 1.00 97.69 97 PRO A CA 1
ATOM 748 C C . PRO A 1 97 ? 0.991 -12.821 6.111 1.00 97.69 97 PRO A C 1
ATOM 750 O O . PRO A 1 97 ? -0.019 -12.462 6.721 1.00 97.69 97 PRO A O 1
ATOM 753 N N . GLY A 1 98 ? 1.114 -12.656 4.802 1.00 97.06 98 GLY A N 1
ATOM 754 C CA . GLY A 1 98 ? 0.032 -12.185 3.953 1.00 97.06 98 GLY A CA 1
ATOM 755 C C . GLY A 1 98 ? 0.396 -12.298 2.485 1.00 97.06 98 GLY A C 1
ATOM 756 O O . GLY A 1 98 ? 1.373 -12.950 2.125 1.00 97.06 98 GLY A O 1
ATOM 757 N N . ARG A 1 99 ? -0.391 -11.639 1.638 1.00 97.50 99 ARG A N 1
ATOM 758 C CA . ARG A 1 99 ? -0.200 -11.659 0.193 1.00 97.50 99 ARG A CA 1
ATOM 759 C C . ARG A 1 99 ? -0.332 -10.256 -0.377 1.00 97.50 99 ARG A C 1
ATOM 761 O O . ARG A 1 99 ? -1.191 -9.505 0.077 1.00 97.50 99 ARG A O 1
ATOM 768 N N . VAL A 1 100 ? 0.506 -9.915 -1.352 1.00 96.12 100 VAL A N 1
ATOM 769 C CA . VAL A 1 100 ? 0.424 -8.673 -2.132 1.00 96.12 100 VAL A CA 1
ATOM 770 C C . VAL A 1 100 ? 0.846 -8.968 -3.563 1.00 96.12 100 VAL A C 1
ATOM 772 O O . VAL A 1 100 ? 1.868 -9.616 -3.786 1.00 96.12 100 VAL A O 1
ATOM 775 N N . CYS A 1 101 ? 0.079 -8.488 -4.541 1.00 92.75 101 CYS A N 1
ATOM 776 C CA . CYS A 1 101 ? 0.376 -8.693 -5.965 1.00 92.75 101 CYS A CA 1
ATOM 777 C C . CYS A 1 101 ? 0.566 -10.165 -6.360 1.00 92.75 101 CYS A C 1
ATOM 779 O O . CYS A 1 101 ? 1.505 -10.524 -7.074 1.00 92.75 101 CYS A O 1
ATOM 781 N N . GLY A 1 102 ? -0.278 -11.043 -5.822 1.00 92.69 102 GLY A N 1
ATOM 782 C CA . GLY A 1 102 ? -0.223 -12.484 -6.035 1.00 92.69 102 GLY A CA 1
ATOM 783 C C . GLY A 1 102 ? 0.941 -13.193 -5.332 1.00 92.69 102 GLY A C 1
ATOM 784 O O . GLY A 1 102 ? 1.037 -14.415 -5.450 1.00 92.69 102 GLY A O 1
ATOM 785 N N . ARG A 1 103 ? 1.792 -12.484 -4.579 1.00 94.44 103 ARG A N 1
ATOM 786 C CA . ARG A 1 103 ? 2.998 -13.022 -3.926 1.00 94.44 103 ARG A CA 1
ATOM 787 C C . ARG A 1 103 ? 2.827 -13.107 -2.418 1.00 94.44 103 ARG A C 1
ATOM 789 O O . ARG A 1 103 ? 2.286 -12.182 -1.814 1.00 94.44 103 ARG A O 1
ATOM 796 N N . ASP A 1 104 ? 3.337 -14.176 -1.819 1.00 97.25 104 ASP A N 1
ATOM 797 C CA . ASP A 1 104 ? 3.424 -14.287 -0.364 1.00 97.25 104 ASP A CA 1
ATOM 798 C C . ASP A 1 104 ? 4.446 -13.286 0.176 1.00 97.25 104 ASP A C 1
ATOM 800 O O . ASP A 1 104 ? 5.551 -13.140 -0.353 1.00 97.25 104 ASP A O 1
ATOM 804 N N . VAL A 1 105 ? 4.064 -12.581 1.235 1.00 97.19 105 VAL A N 1
ATOM 805 C CA . VAL A 1 105 ? 4.885 -11.552 1.869 1.00 97.19 105 VAL A CA 1
ATOM 806 C C . VAL A 1 105 ? 4.834 -11.658 3.385 1.00 97.19 105 VAL A C 1
ATOM 808 O O . VAL A 1 105 ? 3.916 -12.232 3.971 1.00 97.19 105 VAL A O 1
ATOM 811 N N . THR A 1 106 ? 5.823 -11.047 4.032 1.00 97.56 106 THR A N 1
ATOM 812 C CA . THR A 1 106 ? 5.788 -10.788 5.472 1.00 97.56 106 THR A CA 1
ATOM 813 C C . THR A 1 106 ? 5.469 -9.318 5.693 1.00 97.56 106 THR A C 1
ATOM 815 O O . THR A 1 106 ? 6.282 -8.457 5.361 1.00 97.56 106 THR A O 1
ATOM 818 N N . TRP A 1 107 ? 4.302 -9.034 6.262 1.00 97.94 107 TRP A N 1
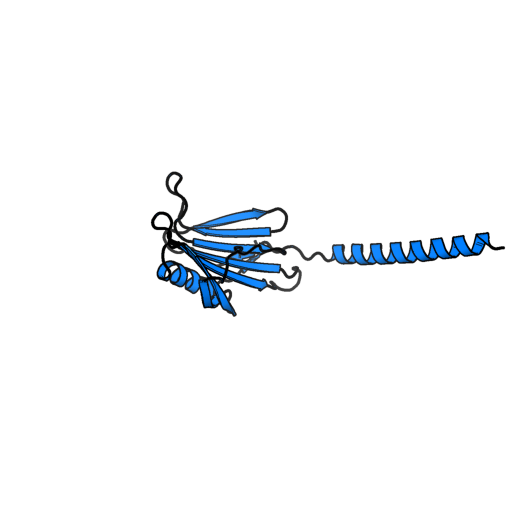ATOM 819 C CA . TRP A 1 107 ? 3.945 -7.691 6.696 1.00 97.94 107 TRP A CA 1
ATOM 820 C C . TRP A 1 107 ? 4.687 -7.341 7.980 1.00 97.94 107 TRP A C 1
ATOM 822 O O . TRP A 1 107 ? 4.649 -8.101 8.951 1.00 97.94 107 TRP A O 1
ATOM 832 N N . LEU A 1 108 ? 5.326 -6.178 7.991 1.00 97.38 108 LEU A N 1
ATOM 833 C CA . LEU A 1 108 ? 5.885 -5.553 9.183 1.00 97.38 108 LEU A CA 1
ATOM 834 C C . LEU A 1 108 ? 4.779 -4.761 9.870 1.00 97.38 108 LEU A C 1
ATOM 836 O O . LEU A 1 108 ? 4.101 -3.982 9.204 1.00 97.38 108 LEU A O 1
ATOM 840 N N . ILE A 1 109 ? 4.571 -4.977 11.166 1.00 96.62 109 ILE A N 1
ATOM 841 C CA . ILE A 1 109 ? 3.503 -4.310 11.907 1.00 96.62 109 ILE A CA 1
ATOM 842 C C . ILE A 1 109 ? 4.072 -3.155 12.721 1.00 96.62 109 ILE A C 1
ATOM 844 O O . ILE A 1 109 ? 5.129 -3.267 13.339 1.00 96.62 109 ILE A O 1
ATOM 848 N N . GLU A 1 110 ? 3.325 -2.063 12.739 1.00 95.25 110 GLU A N 1
ATOM 849 C CA . GLU A 1 110 ? 3.527 -0.922 13.616 1.00 95.25 110 GLU A CA 1
ATOM 850 C C . GLU A 1 110 ? 2.181 -0.549 14.250 1.00 95.25 110 GLU A C 1
ATOM 852 O O . GLU A 1 110 ? 1.135 -0.626 13.595 1.00 95.25 110 GLU A O 1
ATOM 857 N N . ARG A 1 111 ? 2.184 -0.181 15.533 1.00 94.38 111 ARG A N 1
ATOM 858 C CA . ARG A 1 111 ? 0.975 0.190 16.274 1.00 94.38 111 ARG A CA 1
ATOM 859 C C . ARG A 1 111 ? 1.228 1.427 17.127 1.00 94.38 111 ARG A C 1
ATOM 861 O O . ARG A 1 111 ? 2.323 1.628 17.639 1.00 94.38 111 ARG A O 1
ATOM 868 N N . SER A 1 112 ? 0.175 2.209 17.325 1.00 92.38 112 SER A N 1
ATOM 869 C CA . SER A 1 112 ? 0.072 3.195 18.396 1.00 92.38 112 SER A CA 1
ATOM 870 C C . SER A 1 112 ? -1.138 2.830 19.239 1.00 92.38 112 SER A C 1
ATOM 872 O O . SER A 1 112 ? -2.251 2.780 18.719 1.00 92.38 112 SER A O 1
ATOM 874 N N . ASP A 1 113 ? -0.932 2.609 20.535 1.00 88.38 113 ASP A N 1
ATOM 875 C CA . ASP A 1 113 ? -2.014 2.399 21.506 1.00 88.38 113 ASP A CA 1
ATOM 876 C C . ASP A 1 113 ? -2.322 3.667 22.321 1.00 88.38 113 ASP A C 1
ATOM 878 O O . ASP A 1 113 ? -2.991 3.615 23.356 1.00 88.38 113 ASP A O 1
ATOM 882 N N . ALA A 1 114 ? -1.859 4.834 21.858 1.00 88.88 114 ALA A N 1
ATOM 883 C CA . ALA A 1 114 ? -2.190 6.107 22.482 1.00 88.88 114 ALA A CA 1
ATOM 884 C C . ALA A 1 114 ? -3.723 6.308 22.492 1.00 88.88 114 ALA A C 1
ATOM 886 O O . ALA A 1 114 ? -4.339 6.275 21.426 1.00 88.88 114 ALA A O 1
ATOM 887 N N . PRO A 1 115 ? -4.365 6.580 23.648 1.00 81.12 115 PRO A N 1
ATOM 888 C CA . PRO A 1 115 ? -5.829 6.641 23.742 1.00 81.12 115 PRO A CA 1
ATOM 889 C C . PRO A 1 115 ? -6.500 7.641 22.789 1.00 81.12 115 PRO A C 1
ATOM 891 O O . PRO A 1 115 ? -7.640 7.437 22.382 1.00 81.12 115 PRO A O 1
ATOM 894 N N . ALA A 1 116 ? -5.799 8.722 22.438 1.00 82.94 116 ALA A N 1
ATOM 895 C CA . ALA A 1 116 ? -6.293 9.762 21.539 1.00 82.94 116 ALA A CA 1
ATOM 896 C C . ALA A 1 116 ? -5.987 9.504 20.050 1.00 82.94 116 ALA A C 1
ATOM 898 O O . ALA A 1 116 ? -6.560 10.179 19.199 1.00 82.94 116 ALA A O 1
ATOM 899 N N . ASP A 1 117 ? -5.088 8.566 19.736 1.00 85.50 117 ASP A N 1
ATOM 900 C CA . ASP A 1 117 ? -4.578 8.326 18.380 1.00 85.50 117 ASP A CA 1
ATOM 901 C C . ASP A 1 117 ? -4.167 6.857 18.212 1.00 85.50 117 ASP A C 1
ATOM 903 O O . ASP A 1 117 ? -3.008 6.517 17.954 1.00 85.50 117 ASP A O 1
ATOM 907 N N . ARG A 1 118 ? -5.135 5.967 18.453 1.00 91.00 118 ARG A N 1
ATOM 908 C CA . ARG A 1 118 ? -4.936 4.531 18.295 1.00 91.00 118 ARG A CA 1
ATOM 909 C C . ARG A 1 118 ? -4.973 4.156 16.820 1.00 91.00 118 ARG A C 1
ATOM 911 O O . ARG A 1 118 ? -5.956 4.449 16.138 1.00 91.00 118 ARG A O 1
ATOM 918 N N . TRP A 1 119 ? -3.949 3.453 16.352 1.00 94.88 119 TRP A N 1
ATOM 919 C CA . TRP A 1 119 ? -3.890 2.961 14.980 1.00 94.88 119 TRP A CA 1
ATOM 920 C C . TRP A 1 119 ? -2.985 1.739 14.839 1.00 94.88 119 TRP A C 1
ATOM 922 O O . TRP A 1 119 ? -2.113 1.466 15.662 1.00 94.88 119 TRP A O 1
ATOM 932 N N . VAL A 1 120 ? -3.204 1.011 13.748 1.00 96.19 120 VAL A N 1
ATOM 933 C CA . VAL A 1 120 ? -2.386 -0.110 13.293 1.00 96.19 120 VAL A CA 1
ATOM 934 C C . VAL A 1 120 ? -1.957 0.172 11.861 1.00 96.19 120 VAL A C 1
ATOM 936 O O . VAL A 1 120 ? -2.740 0.681 11.054 1.00 96.19 120 VAL A O 1
ATOM 939 N N . ARG A 1 121 ? -0.716 -0.179 11.539 1.00 96.50 121 ARG A N 1
ATOM 940 C CA . ARG A 1 121 ? -0.151 -0.099 10.199 1.00 96.50 121 ARG A CA 1
ATOM 941 C C . ARG A 1 121 ? 0.569 -1.398 9.853 1.00 96.50 121 ARG A C 1
ATOM 943 O O . ARG A 1 121 ? 1.198 -2.023 10.706 1.00 96.50 121 ARG A O 1
ATOM 950 N N . ARG A 1 122 ? 0.454 -1.816 8.596 1.00 97.56 122 ARG A N 1
ATOM 951 C CA . ARG A 1 122 ? 1.243 -2.897 8.004 1.00 97.56 122 ARG A CA 1
ATOM 952 C C . ARG A 1 122 ? 2.034 -2.355 6.829 1.00 97.56 122 ARG A C 1
ATOM 954 O O . ARG A 1 122 ? 1.451 -1.702 5.971 1.00 97.56 122 ARG A O 1
ATOM 961 N N . ASP A 1 123 ? 3.318 -2.677 6.766 1.00 97.62 123 ASP A N 1
ATOM 962 C CA . ASP A 1 123 ? 4.223 -2.285 5.687 1.00 97.62 123 ASP A CA 1
ATOM 963 C C . ASP A 1 123 ? 4.870 -3.507 5.041 1.00 97.62 123 ASP A C 1
ATOM 965 O O . ASP A 1 123 ? 5.225 -4.479 5.710 1.00 97.62 123 ASP A O 1
ATOM 969 N N . VAL A 1 124 ? 5.070 -3.440 3.729 1.00 97.31 124 VAL A N 1
ATOM 970 C CA . VAL A 1 124 ? 5.909 -4.384 2.994 1.00 97.31 124 VAL A CA 1
ATOM 971 C C . VAL A 1 124 ? 6.650 -3.659 1.879 1.00 97.31 124 VAL A C 1
ATOM 973 O O . VAL A 1 124 ? 6.093 -2.799 1.198 1.00 97.31 124 VAL A O 1
ATOM 976 N N . VAL A 1 125 ? 7.915 -4.026 1.675 1.00 96.69 125 VAL A N 1
ATOM 977 C CA . VAL A 1 125 ? 8.736 -3.543 0.562 1.00 96.69 125 VAL A CA 1
ATOM 978 C C . VAL A 1 125 ? 9.277 -4.736 -0.209 1.00 96.69 125 VAL A C 1
ATOM 980 O O . VAL A 1 125 ? 9.847 -5.648 0.389 1.00 96.69 125 VAL A O 1
ATOM 983 N N . PHE A 1 126 ? 9.125 -4.737 -1.530 1.00 95.12 126 PHE A N 1
ATOM 984 C CA . PHE A 1 126 ? 9.660 -5.796 -2.385 1.00 95.12 126 PHE A CA 1
ATOM 985 C C . PHE A 1 126 ? 10.005 -5.284 -3.787 1.00 95.12 126 PHE A C 1
ATOM 987 O O . PHE A 1 126 ? 9.534 -4.235 -4.225 1.00 95.12 126 PHE A O 1
ATOM 994 N N . GLY A 1 127 ? 10.868 -6.020 -4.490 1.00 93.50 127 GLY A N 1
ATOM 995 C CA . GLY A 1 127 ? 11.223 -5.720 -5.877 1.00 93.50 127 GLY A CA 1
ATOM 996 C C . GLY A 1 127 ? 10.093 -6.079 -6.843 1.00 93.50 127 GLY A C 1
ATOM 997 O O . GLY A 1 127 ? 9.486 -7.151 -6.737 1.00 93.50 127 GLY A O 1
ATOM 998 N N . TYR A 1 128 ? 9.834 -5.200 -7.802 1.00 90.94 128 TYR A N 1
ATOM 999 C CA . TYR A 1 128 ? 8.825 -5.385 -8.833 1.00 90.94 128 TYR A CA 1
ATOM 1000 C C . TYR A 1 128 ? 9.425 -5.157 -10.216 1.00 90.94 128 TYR A C 1
ATOM 1002 O O . TYR A 1 128 ? 10.107 -4.164 -10.468 1.00 90.94 128 TYR A O 1
ATOM 1010 N N . ASP A 1 129 ? 9.150 -6.112 -11.093 1.00 90.19 129 ASP A N 1
ATOM 1011 C CA . ASP A 1 129 ? 9.508 -6.075 -12.499 1.00 90.19 129 ASP A CA 1
ATOM 1012 C C . ASP A 1 129 ? 8.200 -6.093 -13.284 1.00 90.19 129 ASP A C 1
ATOM 1014 O O . ASP A 1 129 ? 7.419 -7.042 -13.167 1.00 90.19 129 ASP A O 1
ATOM 1018 N N . HIS A 1 130 ? 7.936 -5.004 -14.003 1.00 84.81 130 HIS A N 1
ATOM 1019 C CA . HIS A 1 130 ? 6.728 -4.872 -14.806 1.00 84.81 130 HIS A CA 1
ATOM 1020 C C . HIS A 1 130 ? 6.832 -5.649 -16.126 1.00 84.81 130 HIS A C 1
ATOM 1022 O O . HIS A 1 130 ? 5.814 -6.041 -16.692 1.00 84.81 130 HIS A O 1
ATOM 1028 N N . GLY A 1 131 ? 8.053 -5.899 -16.605 1.00 85.00 131 GLY A N 1
ATOM 1029 C CA . GLY A 1 131 ? 8.311 -6.573 -17.866 1.00 85.00 131 GLY A CA 1
ATOM 1030 C C . GLY A 1 131 ? 9.238 -5.793 -18.805 1.00 85.00 131 GLY A C 1
ATOM 1031 O O . GLY A 1 131 ? 9.798 -4.752 -18.446 1.00 85.00 131 GLY A O 1
ATOM 1032 N N . PRO A 1 132 ? 9.419 -6.303 -20.036 1.00 83.25 132 PRO A N 1
ATOM 1033 C CA . PRO A 1 132 ? 10.380 -5.766 -20.993 1.00 83.25 132 PRO A CA 1
ATOM 1034 C C . PRO A 1 132 ? 10.177 -4.270 -21.276 1.00 83.25 132 PRO A C 1
ATOM 1036 O O . PRO A 1 132 ? 9.066 -3.833 -21.561 1.00 83.25 132 PRO A O 1
ATOM 1039 N N . GLY A 1 133 ? 11.267 -3.498 -21.251 1.00 80.38 133 GLY A N 1
ATOM 1040 C CA . GLY A 1 133 ? 11.266 -2.061 -21.568 1.00 80.38 133 GLY A CA 1
ATOM 1041 C C . GLY A 1 133 ? 11.166 -1.124 -20.360 1.00 80.38 133 GLY A C 1
ATOM 1042 O O . GLY A 1 133 ? 11.448 0.067 -20.503 1.00 80.38 133 GLY A O 1
ATOM 1043 N N . TYR A 1 134 ? 10.861 -1.650 -19.172 1.00 81.62 134 TYR A N 1
ATOM 1044 C CA . TYR A 1 134 ? 10.819 -0.882 -17.928 1.00 81.62 134 TYR A CA 1
ATOM 1045 C C . TY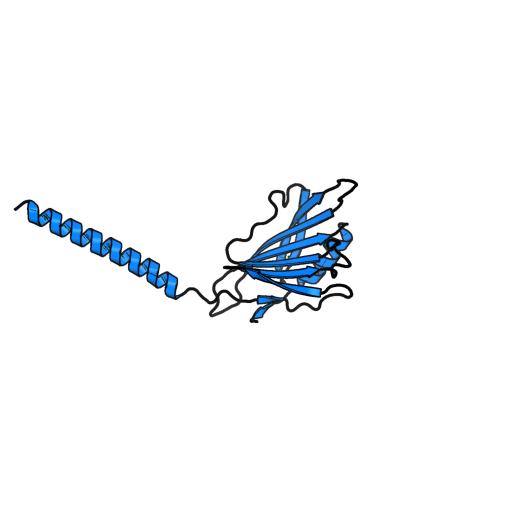R A 1 134 ? 11.996 -1.222 -17.018 1.00 81.62 134 TYR A C 1
ATOM 1047 O O . TYR A 1 134 ? 12.465 -2.360 -16.971 1.00 81.62 134 TYR A O 1
ATOM 1055 N N . ALA A 1 135 ? 12.488 -0.220 -16.289 1.00 82.81 135 ALA A N 1
ATOM 1056 C CA . ALA A 1 135 ? 13.489 -0.462 -15.259 1.00 82.81 135 ALA A CA 1
ATOM 1057 C C . ALA A 1 135 ? 12.833 -1.169 -14.055 1.00 82.81 135 ALA A C 1
ATOM 1059 O O . ALA A 1 135 ? 11.721 -0.793 -13.674 1.00 82.81 135 ALA A O 1
ATOM 1060 N N . PRO A 1 136 ? 13.500 -2.149 -13.414 1.00 86.56 136 PRO A N 1
ATOM 1061 C CA . PRO A 1 136 ? 13.023 -2.710 -12.157 1.00 86.56 136 PRO A CA 1
ATOM 1062 C C . PRO A 1 136 ? 12.873 -1.624 -11.086 1.00 86.56 136 PRO A C 1
ATOM 1064 O O . PRO A 1 136 ? 13.743 -0.765 -10.916 1.00 86.56 136 PRO A O 1
ATOM 1067 N N . VAL A 1 137 ? 11.785 -1.695 -10.326 1.00 90.56 137 VAL A N 1
ATOM 1068 C CA . VAL A 1 137 ? 11.456 -0.743 -9.257 1.00 90.56 137 VAL A CA 1
ATOM 1069 C C . VAL A 1 137 ? 11.216 -1.477 -7.945 1.00 90.56 137 VAL A C 1
ATOM 1071 O O . VAL A 1 137 ? 11.177 -2.708 -7.878 1.00 90.56 137 VAL A O 1
ATOM 1074 N N . ARG A 1 138 ? 11.066 -0.725 -6.860 1.00 93.25 138 ARG A N 1
ATOM 1075 C CA . ARG A 1 138 ? 10.557 -1.244 -5.597 1.00 93.25 138 ARG A CA 1
ATOM 1076 C C . ARG A 1 138 ? 9.114 -0.807 -5.429 1.00 93.25 138 ARG A C 1
ATOM 1078 O O . ARG A 1 138 ? 8.773 0.348 -5.678 1.00 93.25 138 ARG A O 1
ATOM 1085 N N . LEU A 1 139 ? 8.297 -1.739 -4.962 1.00 95.06 139 LEU A N 1
ATOM 1086 C CA . LEU A 1 139 ? 6.988 -1.435 -4.419 1.00 95.06 139 LEU A CA 1
ATOM 1087 C C . LEU A 1 139 ? 7.105 -1.347 -2.909 1.00 95.06 139 LEU A C 1
ATOM 1089 O O . LEU A 1 139 ? 7.651 -2.247 -2.269 1.00 95.06 139 LEU A O 1
ATOM 1093 N N . HIS A 1 140 ? 6.574 -0.270 -2.350 1.00 96.88 140 HIS A N 1
ATOM 1094 C CA . HIS A 1 140 ? 6.276 -0.177 -0.931 1.00 96.88 140 HIS A CA 1
ATOM 1095 C C . HIS A 1 140 ? 4.775 -0.050 -0.783 1.00 96.88 140 HIS A C 1
ATOM 1097 O O . HIS A 1 140 ? 4.174 0.931 -1.211 1.00 96.88 140 HIS A O 1
ATOM 1103 N N . VAL A 1 141 ? 4.179 -1.087 -0.210 1.00 97.19 141 VAL A N 1
ATOM 1104 C CA . VAL A 1 141 ? 2.750 -1.138 0.061 1.00 97.19 141 VAL A CA 1
ATOM 1105 C C . VAL A 1 141 ? 2.562 -0.994 1.556 1.00 97.19 141 VAL A C 1
ATOM 1107 O O . VAL A 1 141 ? 3.225 -1.680 2.338 1.00 97.19 141 VAL A O 1
ATOM 1110 N N . TRP A 1 142 ? 1.666 -0.103 1.956 1.00 97.69 142 TRP A N 1
ATOM 1111 C CA . TRP A 1 142 ? 1.283 0.044 3.350 1.00 97.69 142 TRP A CA 1
ATOM 1112 C C . TRP A 1 142 ? -0.227 0.108 3.496 1.00 97.69 142 TRP A C 1
ATOM 1114 O O . TRP A 1 142 ? -0.934 0.579 2.610 1.00 97.69 142 TRP A O 1
ATOM 1124 N N . VAL A 1 143 ? -0.717 -0.371 4.630 1.00 97.38 143 VAL A N 1
ATOM 1125 C CA . VAL A 1 143 ? -2.135 -0.366 4.990 1.00 97.38 143 VAL A CA 1
ATOM 1126 C C . VAL A 1 143 ? -2.248 0.176 6.397 1.00 97.38 143 VAL A C 1
ATOM 1128 O O . VAL A 1 143 ? -1.486 -0.243 7.264 1.00 97.38 143 VAL A O 1
ATOM 1131 N N . TRP A 1 144 ? -3.178 1.093 6.638 1.00 96.88 144 TRP A N 1
ATOM 1132 C CA . TRP A 1 144 ? -3.399 1.668 7.960 1.00 96.88 144 TRP A CA 1
ATOM 1133 C C . TRP A 1 144 ? -4.882 1.710 8.310 1.00 96.88 144 TRP A C 1
ATOM 1135 O O . TRP A 1 144 ? -5.757 1.731 7.441 1.00 96.88 144 TRP A O 1
ATOM 1145 N N . GLY A 1 145 ? -5.164 1.725 9.606 1.00 95.88 145 GLY A N 1
ATOM 1146 C CA . GLY A 1 145 ? -6.522 1.784 10.118 1.00 95.88 145 GLY A CA 1
ATOM 1147 C C . GLY A 1 145 ? -6.572 1.865 11.641 1.00 95.88 145 GLY A C 1
ATOM 1148 O O . GLY A 1 145 ? -5.545 1.739 12.308 1.00 95.88 145 GLY A O 1
ATOM 1149 N N . PRO A 1 146 ? -7.772 2.048 12.212 1.00 94.19 146 PRO A N 1
ATOM 1150 C CA . PRO A 1 146 ? -7.957 2.175 13.657 1.00 94.19 146 PRO A CA 1
ATOM 1151 C C . PRO A 1 146 ? -7.849 0.837 14.405 1.00 94.19 146 PRO A C 1
ATOM 1153 O O . PRO A 1 146 ? -7.670 0.823 15.621 1.00 94.19 146 PRO A O 1
ATOM 1156 N N . THR A 1 147 ? -7.994 -0.293 13.705 1.00 94.69 147 THR A N 1
ATOM 1157 C CA . THR A 1 147 ? -7.984 -1.639 14.292 1.00 94.69 147 THR A CA 1
ATOM 1158 C C . THR A 1 147 ? -7.270 -2.634 13.384 1.00 94.69 147 THR A C 1
ATOM 1160 O O . THR A 1 147 ? -7.154 -2.424 12.173 1.00 94.69 147 THR A O 1
ATOM 1163 N N . GLU A 1 148 ? -6.827 -3.753 13.962 1.00 95.19 148 GLU A N 1
ATOM 1164 C CA . GLU A 1 148 ? -6.223 -4.842 13.190 1.00 95.19 148 GLU A CA 1
ATOM 1165 C C . GLU A 1 148 ? -7.176 -5.439 12.159 1.00 95.19 148 GLU A C 1
ATOM 1167 O O . GLU A 1 148 ? -6.730 -5.744 11.058 1.00 95.19 148 GLU A O 1
ATOM 1172 N N . ASP A 1 149 ? -8.466 -5.560 12.475 1.00 96.56 149 ASP A N 1
ATOM 1173 C CA . ASP A 1 149 ? -9.461 -6.132 11.562 1.00 96.56 149 ASP A CA 1
ATOM 1174 C C . ASP A 1 149 ? -9.637 -5.277 10.304 1.00 96.56 149 ASP A C 1
ATOM 1176 O O . ASP A 1 149 ? -9.676 -5.806 9.192 1.00 96.56 149 ASP A O 1
ATOM 1180 N N . VAL A 1 150 ? -9.672 -3.946 10.456 1.00 95.62 150 VAL A N 1
ATOM 1181 C CA . VAL A 1 150 ? -9.743 -3.018 9.315 1.00 95.62 150 VAL A CA 1
ATOM 1182 C C . VAL A 1 150 ? -8.496 -3.158 8.445 1.00 95.62 150 VAL A C 1
ATOM 1184 O O . VAL A 1 150 ? -8.595 -3.311 7.227 1.00 95.62 150 VAL A O 1
ATOM 1187 N N . VAL A 1 151 ? -7.316 -3.166 9.071 1.00 97.12 151 VAL A N 1
ATOM 1188 C CA . VAL A 1 151 ? -6.037 -3.310 8.364 1.00 97.12 151 VAL A CA 1
ATOM 1189 C C . VAL A 1 151 ? -5.924 -4.674 7.684 1.00 97.12 151 VAL A C 1
ATOM 1191 O O . VAL A 1 151 ? -5.463 -4.754 6.548 1.00 97.12 151 VAL A O 1
ATOM 1194 N N . ALA A 1 152 ? -6.365 -5.750 8.331 1.00 96.75 152 ALA A N 1
ATOM 1195 C CA . ALA A 1 152 ? -6.365 -7.092 7.763 1.00 96.75 152 ALA A CA 1
ATOM 1196 C C . ALA A 1 152 ? -7.330 -7.205 6.576 1.00 96.75 152 ALA A C 1
ATOM 1198 O O . ALA A 1 152 ? -6.954 -7.770 5.550 1.00 96.75 152 ALA A O 1
ATOM 1199 N N . GLY A 1 153 ? -8.530 -6.627 6.680 1.00 95.88 153 GLY A N 1
ATOM 1200 C CA . GLY A 1 153 ? -9.511 -6.600 5.596 1.00 95.88 153 GLY A CA 1
ATOM 1201 C C . GLY A 1 153 ? -9.008 -5.843 4.365 1.00 95.88 153 GLY A C 1
ATOM 1202 O O . GLY A 1 153 ? -9.123 -6.340 3.244 1.00 95.88 153 GLY A O 1
ATOM 1203 N N . LEU A 1 154 ? -8.395 -4.672 4.562 1.00 96.06 154 LEU A N 1
ATOM 1204 C CA . LEU A 1 154 ? -7.781 -3.901 3.477 1.00 96.06 154 LEU A CA 1
ATOM 1205 C C . LEU A 1 154 ? -6.564 -4.626 2.883 1.00 96.06 154 LEU A C 1
ATOM 1207 O O . LEU A 1 154 ? -6.479 -4.764 1.665 1.00 96.06 154 LEU A O 1
ATOM 1211 N N . ALA A 1 155 ? -5.663 -5.155 3.716 1.00 96.81 155 ALA A N 1
ATOM 1212 C CA . ALA A 1 155 ? -4.498 -5.911 3.253 1.00 96.81 155 ALA A CA 1
ATOM 1213 C C . ALA A 1 155 ? -4.895 -7.162 2.455 1.00 96.81 155 ALA A C 1
ATOM 1215 O O . ALA A 1 155 ? -4.274 -7.456 1.438 1.00 96.81 155 ALA A O 1
ATOM 1216 N N . GLY A 1 156 ? -5.959 -7.860 2.866 1.00 96.38 156 GLY A N 1
ATOM 1217 C CA . GLY A 1 156 ? -6.495 -9.013 2.141 1.00 96.38 156 GLY A CA 1
ATOM 1218 C C . GLY A 1 156 ? -6.926 -8.671 0.712 1.00 96.38 156 GLY A C 1
ATOM 1219 O O . GLY A 1 156 ? -6.663 -9.443 -0.204 1.00 96.38 156 GLY A O 1
ATOM 1220 N N . ARG A 1 157 ? -7.502 -7.480 0.490 1.00 94.25 157 ARG A N 1
ATOM 1221 C CA . ARG A 1 157 ? -7.894 -7.007 -0.852 1.00 94.25 157 ARG A CA 1
ATOM 1222 C C . ARG A 1 157 ? -6.700 -6.712 -1.761 1.00 94.25 157 ARG A C 1
ATOM 1224 O O . ARG A 1 157 ? -6.828 -6.817 -2.975 1.00 94.25 157 ARG A O 1
ATOM 1231 N N . LEU A 1 158 ? -5.546 -6.361 -1.192 1.00 95.69 158 LEU A N 1
ATOM 1232 C CA . LEU A 1 158 ? -4.313 -6.124 -1.953 1.00 95.69 158 LEU A CA 1
ATOM 1233 C C . LEU A 1 158 ? -3.611 -7.427 -2.367 1.00 95.69 158 LEU A C 1
ATOM 1235 O O . LEU A 1 158 ? -2.639 -7.383 -3.127 1.00 95.69 158 LEU A O 1
ATOM 1239 N N . GLY A 1 159 ? -4.104 -8.579 -1.896 1.00 94.25 159 GLY A N 1
ATOM 1240 C CA . GLY A 1 159 ? -3.593 -9.898 -2.256 1.00 94.25 159 GLY A CA 1
ATOM 1241 C C . GLY A 1 159 ? -3.539 -10.121 -3.763 1.00 94.25 159 GLY A C 1
ATOM 1242 O O . GLY A 1 159 ? -2.526 -10.614 -4.253 1.00 94.25 159 GLY A O 1
ATOM 1243 N N . ASP A 1 160 ? -4.559 -9.655 -4.484 1.00 89.06 160 ASP A N 1
ATOM 1244 C CA . ASP A 1 160 ? -4.698 -9.806 -5.937 1.00 89.06 160 ASP A CA 1
ATOM 1245 C C . ASP A 1 160 ? -4.439 -8.494 -6.700 1.00 89.06 160 ASP A C 1
ATOM 1247 O O . ASP A 1 160 ? -4.861 -8.334 -7.841 1.00 89.06 160 ASP A O 1
ATOM 1251 N N . LEU A 1 161 ? -3.748 -7.533 -6.075 1.00 94.38 161 LEU A N 1
ATOM 1252 C C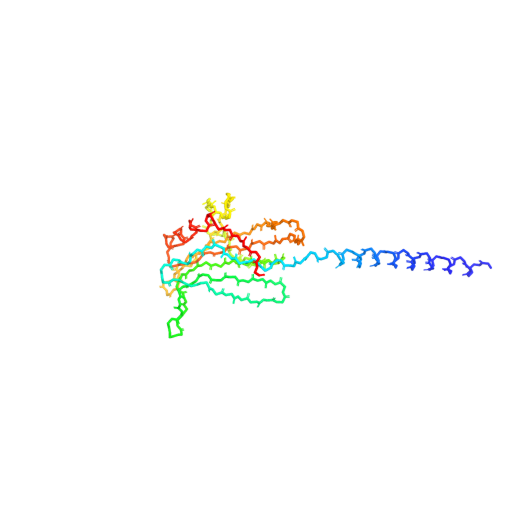A . LEU A 1 161 ? -3.407 -6.254 -6.698 1.00 94.38 161 LEU A CA 1
ATOM 1253 C C . LEU A 1 161 ? -2.579 -6.458 -7.977 1.00 94.38 161 LEU A C 1
ATOM 1255 O O . LEU A 1 161 ? -1.482 -7.008 -7.932 1.00 94.38 161 LEU A O 1
ATOM 1259 N N . THR A 1 162 ? -3.056 -5.956 -9.107 1.00 94.06 162 THR A N 1
ATOM 1260 C CA . THR A 1 162 ? -2.274 -5.885 -10.348 1.00 94.06 162 THR A CA 1
ATOM 1261 C C . THR A 1 162 ? -2.027 -4.438 -10.750 1.00 94.06 162 THR A C 1
ATOM 1263 O O . THR A 1 162 ? -2.583 -3.514 -10.151 1.00 94.06 162 THR A O 1
ATOM 1266 N N . PHE A 1 163 ? -1.156 -4.237 -11.738 1.00 92.69 163 PHE A N 1
ATOM 1267 C CA . PHE A 1 163 ? -0.828 -2.914 -12.249 1.00 92.69 163 PHE A CA 1
ATOM 1268 C C . PHE A 1 163 ? -0.835 -2.883 -13.769 1.00 92.69 163 P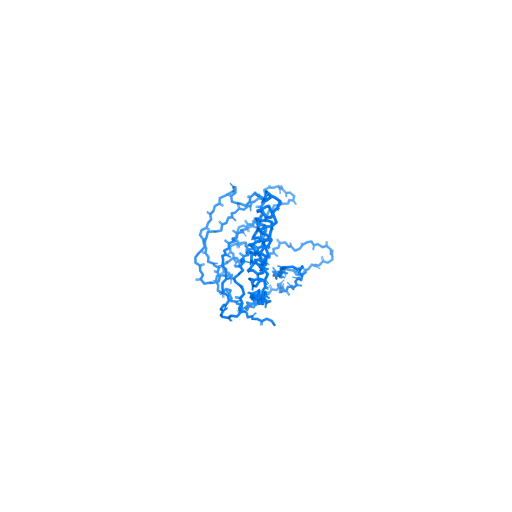HE A C 1
ATOM 1270 O O . PHE A 1 163 ? -0.296 -3.794 -14.404 1.00 92.69 163 PHE A O 1
ATOM 1277 N N . SER A 1 164 ? -1.324 -1.775 -14.312 1.00 90.25 164 SER A N 1
ATOM 1278 C CA . SER A 1 164 ? -1.226 -1.428 -15.726 1.00 90.25 164 SER A CA 1
ATOM 1279 C C . SER A 1 164 ? -0.385 -0.163 -15.894 1.00 90.25 164 SER A C 1
ATOM 1281 O O . SER A 1 164 ? -0.446 0.721 -15.031 1.00 90.25 164 SER A O 1
ATOM 1283 N N . PRO A 1 165 ? 0.380 -0.035 -16.993 1.00 86.50 165 PRO A N 1
ATOM 1284 C CA . PRO A 1 165 ? 0.937 1.251 -17.389 1.00 86.50 165 PRO A CA 1
ATOM 1285 C C . PRO A 1 165 ? -0.180 2.284 -17.530 1.00 86.50 165 PRO A C 1
ATOM 1287 O O . PRO A 1 165 ? -1.257 1.965 -18.046 1.00 86.50 165 PRO A O 1
ATOM 1290 N N . ARG A 1 166 ? 0.074 3.504 -17.068 1.00 76.25 166 ARG A N 1
ATOM 1291 C CA . ARG A 1 166 ? -0.812 4.644 -17.290 1.00 76.25 166 ARG A CA 1
ATOM 1292 C C . ARG A 1 166 ? -0.494 5.370 -18.595 1.00 76.25 166 ARG A C 1
ATOM 1294 O O . ARG A 1 166 ? 0.695 5.411 -18.980 1.00 76.25 166 ARG A O 1
#

Foldseek 3Di:
DVVVVVVVVVVVVVVVVVVVVVVVVVVVVLQQPQFPWDKPADQPPQWDWDWDDDPFKIKIKIFHDDDPPDDTQWTKMKIKGADDDPPPCFQVVHWDWDAAQLDIFIWGKDFDPPVVRTKIKTWDKDWDDPDPRHDIIIIIMMIMHNDPVRRVVNRNSRRNIDIDGD

Organism: NCBI:txid2528023

Sequence (166 aa):
MRRSRWLLVAVALAAIGGGVYLLAARDDRHRGQFPELKPDLAAPEGYAWEFRDGPDFYTWVLAEPVEAGKRSRSGAGVYVGHHPNPSKTAGDEGRVPGRVCGRDVTWLIERSDAPADRWVRRDVVFGYDHGPGYAPVRLHVWVWGPTEDVVAGLAGRLGDLTFSPR

Radius of gyration: 22.96 Å; chains: 1; bounding box: 82×33×46 Å

Secondary structure (DSSP, 8-state):
--HHHHHHHHHHHHHHHHHHHHHHHHHGGG--B---EEE--PPPTT-EEEEEEETTEEEEEEE----TTPPPSSEEEEEEES-----TTTTTT-EEEEEETTEEEEEEEEEE--TTS-EEEEEEEEEE---TTB--EEEEEEEEESSHHHHHHHHHHGGG--EEE-

pLDDT: mean 84.52, std 14.49, range [42.09, 97.94]